Protein AF-A0A6L6EIR7-F1 (afdb_monomer)

Secondary structure (DSSP, 8-state):
-B--EEEEEEEE-SS--SSS-GGGEEEEEEEEETTEEEEEEESS-HHHHHHHHHPPP-BTTB--GGGGTTT-B-SSHHHHHHHHHHHHHHTTTT-TTHHHHHHHHHHHHHHHHHHHHT--HHHHTT-S----------

Nearest PDB structures (foldseek):
  2hzg-assembly1_B  TM=9.966E-01  e=1.724E-15  Cereibacter sphaeroides
  3sjn-assembly1_A  TM=8.884E-01  e=7.540E-08  Shewanella pealeana ATCC 700345
  3mkc-assembly1_A  TM=8.686E-01  e=1.957E-05  Pseudovibrio sp. JE062
  3mqt-assembly3_S  TM=8.538E-01  e=3.391E-05  Shewanella pealeana ATCC 700345
  3mqt-assembly1_E  TM=8.287E-01  e=3.391E-05  Shewanella pealeana ATCC 700345

Solvent-accessible surface area (backbone atoms only — not comparable to full-atom values): 7693 Å² total; per-residue (Å²): 81,46,34,74,47,77,50,78,45,77,46,68,51,99,68,78,74,100,61,101,60,78,80,45,43,41,26,38,31,42,35,33,36,93,96,35,57,12,54,20,59,21,93,49,65,42,68,59,26,51,43,35,36,69,39,78,67,77,48,87,40,22,35,23,44,43,83,42,46,68,66,37,66,52,80,52,69,66,33,55,56,49,34,54,51,42,34,55,67,26,12,42,88,58,32,80,49,34,64,47,39,44,48,6,50,52,45,9,51,43,38,23,51,15,60,71,66,76,41,61,52,59,51,73,74,69,42,94,70,89,76,93,77,88,86,78,90,130

Structure (mmCIF, N/CA/C/O backbone):
data_AF-A0A6L6EIR7-F1
#
_entry.id   AF-A0A6L6EIR7-F1
#
loop_
_atom_site.group_PDB
_atom_site.id
_atom_site.type_symbol
_atom_site.label_atom_id
_atom_site.label_alt_id
_atom_site.label_comp_id
_atom_site.label_asym_id
_atom_site.label_entity_id
_atom_site.label_seq_id
_atom_site.pdbx_PDB_ins_code
_atom_site.Cartn_x
_atom_site.Cartn_y
_atom_site.Cartn_z
_atom_site.occupancy
_atom_site.B_iso_or_equiv
_atom_site.auth_seq_id
_atom_site.auth_comp_id
_atom_site.auth_asym_id
_atom_site.auth_atom_id
_atom_site.pdbx_PDB_model_num
ATOM 1 N N . MET A 1 1 ? -8.054 -5.141 13.297 1.00 96.44 1 MET A N 1
ATOM 2 C CA . MET A 1 1 ? -8.128 -6.344 12.453 1.00 96.44 1 MET A CA 1
ATOM 3 C C . MET A 1 1 ? -6.696 -6.807 12.192 1.00 96.44 1 MET A C 1
ATOM 5 O O . MET A 1 1 ? -5.777 -6.150 12.670 1.00 96.44 1 MET A O 1
ATOM 9 N N . LYS A 1 2 ? -6.462 -7.926 11.497 1.00 97.94 2 LYS A N 1
ATOM 10 C CA . LYS A 1 2 ? -5.102 -8.427 11.212 1.00 97.94 2 LYS A CA 1
ATOM 11 C C . LYS A 1 2 ? -4.885 -8.585 9.713 1.00 97.94 2 LYS A C 1
ATOM 13 O O . LYS A 1 2 ? -5.753 -9.131 9.042 1.00 97.94 2 LYS A O 1
ATOM 18 N N . ILE A 1 3 ? -3.743 -8.143 9.195 1.00 98.62 3 ILE A N 1
ATOM 19 C CA . ILE A 1 3 ? -3.404 -8.301 7.776 1.00 98.62 3 ILE A CA 1
ATOM 20 C C . ILE A 1 3 ? -3.142 -9.784 7.483 1.00 98.62 3 ILE A C 1
ATOM 22 O O . ILE A 1 3 ? -2.170 -10.357 7.979 1.00 98.62 3 ILE A O 1
ATOM 26 N N . GLU A 1 4 ? -4.017 -10.405 6.696 1.00 98.62 4 GLU A N 1
ATOM 27 C CA . GLU A 1 4 ? -4.004 -11.846 6.404 1.00 98.62 4 GLU A CA 1
ATOM 28 C C . GLU A 1 4 ? -3.316 -12.169 5.078 1.00 98.62 4 GLU A C 1
ATOM 30 O O . GLU A 1 4 ? -2.646 -13.195 4.967 1.00 98.62 4 GLU A O 1
ATOM 35 N N . SER A 1 5 ? -3.447 -11.290 4.083 1.00 98.62 5 SER A N 1
ATOM 36 C CA . SER A 1 5 ? -2.762 -11.427 2.800 1.00 98.62 5 SER A CA 1
ATOM 37 C C . SER A 1 5 ? -2.457 -10.070 2.179 1.00 98.62 5 SER A C 1
ATOM 39 O O . SER A 1 5 ? -3.174 -9.093 2.403 1.00 98.62 5 SER A O 1
ATOM 41 N N . VAL A 1 6 ? -1.403 -10.041 1.364 1.00 98.62 6 VAL A N 1
ATOM 42 C CA . VAL A 1 6 ? -1.054 -8.921 0.489 1.00 98.62 6 VAL A CA 1
ATOM 43 C C . VAL A 1 6 ? -0.689 -9.509 -0.871 1.00 98.62 6 VAL A C 1
ATOM 45 O O . VAL A 1 6 ? 0.296 -10.239 -0.988 1.00 98.62 6 VAL A O 1
ATOM 48 N N . ASP A 1 7 ? -1.504 -9.219 -1.878 1.00 98.69 7 ASP A N 1
ATOM 49 C CA . ASP A 1 7 ? -1.320 -9.673 -3.254 1.00 98.69 7 ASP A CA 1
ATOM 50 C C . ASP A 1 7 ? -0.785 -8.517 -4.107 1.00 98.69 7 ASP A C 1
ATOM 52 O O . ASP A 1 7 ? -1.299 -7.400 -4.024 1.00 98.69 7 ASP A O 1
ATOM 56 N N . LEU A 1 8 ? 0.230 -8.785 -4.932 1.00 98.75 8 LEU A N 1
ATOM 57 C CA . LEU A 1 8 ? 0.840 -7.813 -5.843 1.00 98.75 8 LEU A CA 1
ATOM 58 C C . LEU A 1 8 ? 0.519 -8.204 -7.289 1.00 98.75 8 LEU A C 1
ATOM 60 O O . LEU A 1 8 ? 0.853 -9.306 -7.727 1.00 98.75 8 LEU A O 1
ATOM 64 N N . PHE A 1 9 ? -0.093 -7.292 -8.039 1.00 98.75 9 PHE A N 1
ATOM 65 C CA . PHE A 1 9 ? -0.487 -7.486 -9.431 1.00 98.75 9 PHE A CA 1
ATOM 66 C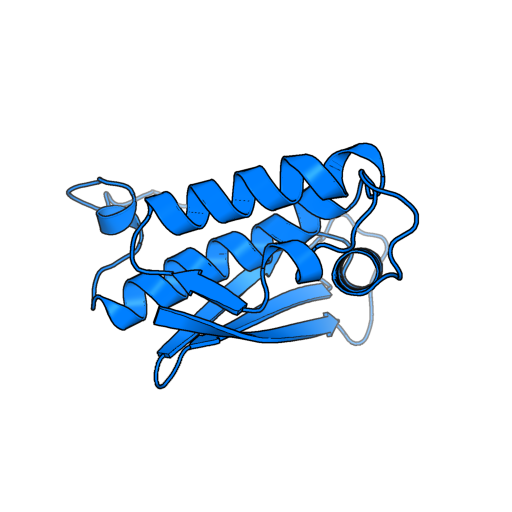 C . PHE A 1 9 ? 0.365 -6.603 -10.333 1.00 98.75 9 PHE A C 1
ATOM 68 O O . PHE A 1 9 ? 0.177 -5.387 -10.379 1.00 98.75 9 PHE A O 1
ATOM 75 N N . TYR A 1 10 ? 1.293 -7.221 -11.064 1.00 98.62 10 TYR A N 1
ATOM 76 C CA . TYR A 1 10 ? 1.995 -6.531 -12.139 1.00 98.62 10 TYR A CA 1
ATOM 77 C C . TYR A 1 10 ? 1.084 -6.471 -13.374 1.00 98.62 10 TYR A C 1
ATOM 79 O O . TYR A 1 10 ? 0.802 -7.493 -14.000 1.00 98.62 10 TYR A O 1
ATOM 87 N N . LEU A 1 11 ? 0.628 -5.265 -13.707 1.00 98.38 11 LEU A N 1
ATOM 88 C CA . LEU A 1 11 ? -0.125 -4.944 -14.913 1.00 98.38 11 LEU A CA 1
ATOM 89 C C . LEU A 1 11 ? 0.796 -4.267 -15.927 1.00 98.38 11 LEU A C 1
AT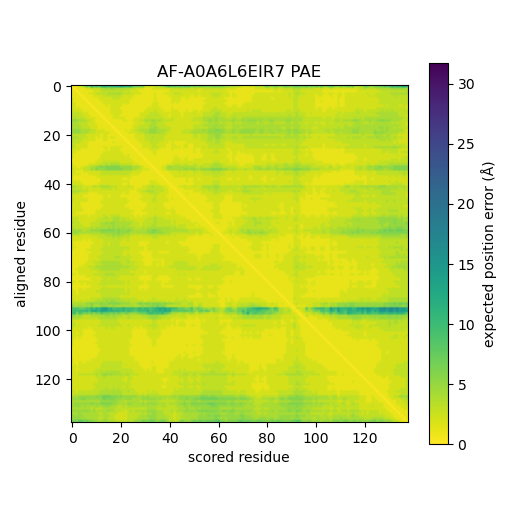OM 91 O O . LEU A 1 11 ? 1.624 -3.441 -15.555 1.00 98.38 11 LEU A O 1
ATOM 95 N N . ARG A 1 12 ? 0.662 -4.611 -17.207 1.00 98.25 12 ARG A N 1
ATOM 96 C CA . ARG A 1 12 ? 1.513 -4.072 -18.273 1.00 98.25 12 ARG A CA 1
ATOM 97 C C . ARG A 1 12 ? 0.761 -4.044 -19.598 1.00 98.25 12 ARG A C 1
ATOM 99 O O . ARG A 1 12 ? 0.077 -5.014 -19.929 1.00 98.25 12 ARG A O 1
ATOM 106 N N . MET A 1 13 ? 0.926 -2.969 -20.365 1.00 98.44 13 MET A N 1
ATOM 107 C CA . MET A 1 13 ? 0.464 -2.912 -21.753 1.00 98.44 13 MET A CA 1
ATOM 108 C C . MET A 1 13 ? 1.190 -3.957 -22.627 1.00 98.44 13 MET A C 1
ATOM 110 O O . MET A 1 13 ? 2.323 -4.339 -22.320 1.00 98.44 13 MET A O 1
ATOM 114 N N . PRO A 1 14 ? 0.584 -4.425 -23.738 1.00 98.25 14 PRO A N 1
ATOM 115 C CA . PRO A 1 14 ? 1.237 -5.376 -24.645 1.00 98.25 14 PRO A CA 1
ATOM 116 C C . PRO A 1 14 ? 2.568 -4.865 -25.217 1.00 98.25 14 PRO A C 1
ATOM 118 O O . PRO A 1 14 ? 3.481 -5.649 -25.467 1.00 98.25 14 PRO A O 1
ATOM 121 N N . GLU A 1 15 ? 2.676 -3.550 -25.391 1.00 98.19 15 GLU A N 1
ATOM 122 C CA . GLU A 1 15 ? 3.867 -2.842 -25.843 1.00 98.19 15 GLU A CA 1
ATOM 123 C C . GLU A 1 15 ? 4.155 -1.693 -24.870 1.00 98.19 15 GLU A C 1
ATOM 125 O O . GLU A 1 15 ? 3.231 -1.023 -24.413 1.00 98.19 15 GLU A O 1
ATOM 130 N N . VAL A 1 16 ? 5.433 -1.491 -24.540 1.00 98.06 16 VAL A N 1
ATOM 131 C CA . VAL A 1 16 ? 5.905 -0.361 -23.727 1.00 98.06 16 VAL A CA 1
ATOM 132 C C . VAL A 1 16 ? 6.942 0.388 -24.546 1.00 98.06 16 VAL A C 1
ATOM 134 O O . VAL A 1 16 ? 7.937 -0.199 -24.974 1.00 98.06 16 VAL A O 1
ATOM 137 N N . LEU A 1 17 ? 6.678 1.667 -24.769 1.00 98.38 17 LEU A N 1
ATOM 138 C CA . LEU A 1 17 ? 7.440 2.567 -25.619 1.00 98.38 17 LEU A CA 1
ATOM 139 C C . LEU A 1 17 ? 8.411 3.412 -24.785 1.00 98.38 17 LEU A C 1
ATOM 141 O O . LEU A 1 17 ? 8.156 3.711 -23.616 1.00 98.38 17 LEU A O 1
ATOM 145 N N . ASP A 1 18 ? 9.505 3.841 -25.414 1.00 98.06 18 ASP A N 1
ATOM 146 C CA . ASP A 1 18 ? 10.470 4.784 -24.835 1.00 98.06 18 ASP A CA 1
ATOM 147 C C . ASP A 1 18 ? 9.946 6.226 -24.943 1.00 98.06 18 ASP A C 1
ATOM 149 O O . ASP A 1 18 ? 10.343 7.012 -25.805 1.00 98.06 18 ASP A O 1
ATOM 153 N N . ILE A 1 19 ? 8.955 6.532 -24.107 1.00 97.94 19 ILE A N 1
ATOM 154 C CA . ILE A 1 19 ? 8.301 7.836 -23.981 1.00 97.94 19 ILE A CA 1
ATOM 155 C C . ILE A 1 19 ? 8.100 8.163 -22.499 1.00 97.94 19 ILE A C 1
ATOM 157 O O . ILE A 1 19 ? 8.074 7.274 -21.649 1.00 97.94 19 ILE A O 1
ATOM 161 N N . GLY A 1 20 ? 7.918 9.444 -22.180 1.00 96.56 20 GLY A N 1
ATOM 162 C CA . GLY A 1 20 ? 7.644 9.918 -20.818 1.00 96.56 20 GLY A CA 1
ATOM 163 C C . GLY A 1 20 ? 6.222 9.619 -20.329 1.00 96.56 20 GLY A C 1
ATOM 164 O O . GLY A 1 20 ? 5.558 10.528 -19.845 1.00 96.56 20 GLY A O 1
ATOM 165 N N . ASP A 1 21 ? 5.750 8.381 -20.484 1.00 97.62 21 ASP A N 1
ATOM 166 C CA . ASP A 1 21 ? 4.422 7.923 -20.069 1.00 97.62 21 ASP A CA 1
ATOM 167 C C . ASP A 1 21 ? 4.545 6.813 -19.017 1.00 97.62 21 ASP A C 1
ATOM 169 O O . ASP A 1 21 ? 4.941 5.683 -19.319 1.00 97.62 21 ASP A O 1
ATOM 173 N N . GLY A 1 22 ? 4.207 7.154 -17.771 1.00 96.44 22 GLY A N 1
ATOM 174 C CA . GLY A 1 22 ? 4.209 6.228 -16.639 1.00 96.44 22 GLY A CA 1
ATOM 175 C C . GLY A 1 22 ? 2.961 5.348 -16.535 1.00 96.44 22 GLY A C 1
ATOM 176 O O . GLY A 1 22 ? 2.925 4.492 -15.666 1.00 96.44 22 GLY A O 1
ATOM 177 N N . SER A 1 23 ? 1.948 5.540 -17.389 1.00 97.44 23 SER A N 1
ATOM 178 C CA . SER A 1 23 ? 0.705 4.751 -17.372 1.00 97.44 23 SER A CA 1
ATOM 179 C C . SER A 1 23 ? 0.791 3.441 -18.168 1.00 97.44 23 SER A C 1
ATOM 181 O O . SER A 1 23 ? -0.155 2.654 -18.193 1.00 97.44 23 SER A O 1
ATOM 183 N N . GLN A 1 24 ? 1.929 3.191 -18.824 1.00 98.50 24 GLN A N 1
ATOM 184 C CA . GLN A 1 24 ? 2.146 2.018 -19.678 1.00 98.50 24 GLN A CA 1
ATOM 185 C C . GLN A 1 24 ? 2.229 0.700 -18.890 1.00 98.50 24 GLN A C 1
ATOM 187 O O . GLN A 1 24 ? 2.068 -0.387 -19.460 1.00 98.50 24 GLN A O 1
ATOM 192 N N . ASP A 1 25 ? 2.494 0.771 -17.587 1.00 98.38 25 ASP A N 1
ATOM 193 C CA . ASP A 1 25 ? 2.446 -0.356 -16.670 1.00 98.38 25 ASP A CA 1
ATOM 194 C C . ASP A 1 25 ? 2.065 0.101 -15.253 1.00 98.38 25 ASP A C 1
ATOM 196 O O . ASP A 1 25 ? 1.857 1.286 -15.006 1.00 98.38 25 ASP A O 1
ATOM 200 N N . GLY A 1 26 ? 1.868 -0.846 -14.337 1.00 98.19 26 GLY A N 1
ATOM 201 C CA . GLY A 1 26 ? 1.466 -0.523 -12.973 1.00 98.19 26 GLY A CA 1
ATOM 202 C C . GLY A 1 26 ? 1.631 -1.690 -12.012 1.00 98.19 26 GLY A C 1
ATOM 203 O O . GLY A 1 26 ? 1.613 -2.863 -12.402 1.00 98.19 26 GLY A O 1
ATOM 204 N N . LEU A 1 27 ? 1.786 -1.359 -10.730 1.00 98.75 27 LEU A N 1
ATOM 205 C CA . LEU A 1 27 ? 1.799 -2.329 -9.643 1.00 98.75 27 LEU A CA 1
ATOM 206 C C . LEU A 1 27 ? 0.658 -2.036 -8.675 1.00 98.75 27 LEU A C 1
ATOM 208 O O . LEU A 1 27 ? 0.711 -1.077 -7.903 1.00 98.75 27 LEU A O 1
ATOM 212 N N . VAL A 1 28 ? -0.346 -2.907 -8.706 1.00 98.75 28 VAL A N 1
ATOM 213 C CA . VAL A 1 28 ? -1.526 -2.815 -7.847 1.00 98.75 28 VAL A CA 1
ATOM 214 C C . VAL A 1 28 ? -1.385 -3.778 -6.672 1.00 98.75 28 VAL A C 1
ATOM 216 O O . VAL A 1 28 ? -0.945 -4.916 -6.831 1.00 98.75 28 VAL A O 1
ATOM 219 N N . PHE A 1 29 ? -1.785 -3.327 -5.491 1.00 98.81 29 PHE A N 1
ATOM 220 C CA . PHE A 1 29 ? -1.747 -4.069 -4.241 1.00 98.81 29 PHE A CA 1
ATOM 221 C C . PHE A 1 29 ? -3.171 -4.332 -3.771 1.00 98.81 29 PHE A C 1
ATOM 223 O O . PHE A 1 29 ? -3.998 -3.420 -3.767 1.00 98.81 29 PHE A O 1
ATOM 230 N N . ARG A 1 30 ? -3.438 -5.557 -3.318 1.00 98.81 30 ARG A N 1
ATOM 231 C CA . ARG A 1 30 ? -4.658 -5.902 -2.583 1.00 98.81 30 ARG A CA 1
ATOM 232 C C . ARG A 1 30 ? -4.295 -6.434 -1.212 1.00 98.81 30 ARG A C 1
ATOM 234 O O . ARG A 1 30 ? -3.549 -7.405 -1.115 1.00 98.81 30 ARG A O 1
ATOM 241 N N . ILE A 1 31 ? -4.873 -5.856 -0.169 1.00 98.81 31 ILE A N 1
ATOM 242 C CA . ILE A 1 31 ? -4.689 -6.301 1.215 1.00 98.81 31 ILE A CA 1
ATOM 243 C C . ILE A 1 31 ? -6.008 -6.844 1.740 1.00 98.81 31 ILE A C 1
ATOM 245 O O . ILE A 1 31 ? -7.042 -6.213 1.539 1.00 98.81 31 ILE A O 1
ATOM 249 N N . ARG A 1 32 ? -5.982 -7.993 2.424 1.00 98.75 32 ARG A N 1
ATOM 250 C CA . ARG A 1 32 ? -7.176 -8.585 3.044 1.00 98.75 32 ARG A CA 1
ATOM 251 C C . ARG A 1 32 ? -7.067 -8.714 4.550 1.00 98.75 32 ARG A C 1
ATOM 253 O O . ARG A 1 32 ? -5.999 -9.011 5.091 1.00 98.75 32 ARG A O 1
ATOM 260 N N . SER A 1 33 ? -8.207 -8.518 5.203 1.00 98.12 33 SER A N 1
ATOM 261 C CA . SER A 1 33 ? -8.393 -8.748 6.629 1.00 98.12 33 SER A CA 1
ATOM 262 C C . SER A 1 33 ? -9.840 -9.152 6.919 1.00 98.12 33 SER A C 1
ATOM 264 O O . SER A 1 33 ? -10.752 -8.319 6.875 1.00 98.12 33 SER A O 1
ATOM 266 N N . GLY A 1 34 ? -10.070 -10.435 7.203 1.00 96.12 34 GLY A N 1
ATOM 267 C CA . GLY A 1 34 ? -11.412 -10.982 7.366 1.00 96.12 34 GLY A CA 1
ATOM 268 C C . GLY A 1 34 ? -12.250 -10.785 6.099 1.00 96.12 34 GLY A C 1
ATOM 269 O O . GLY A 1 34 ? -11.869 -11.221 5.017 1.00 96.12 34 GLY A O 1
ATOM 270 N N . ASN A 1 35 ? -13.389 -10.101 6.230 1.00 96.19 35 ASN A N 1
ATOM 271 C CA . ASN A 1 35 ? -14.302 -9.828 5.112 1.00 96.19 35 ASN A CA 1
ATOM 272 C C . ASN A 1 35 ? -14.008 -8.512 4.375 1.00 96.19 35 ASN A C 1
ATOM 274 O O . ASN A 1 35 ? -14.765 -8.143 3.480 1.00 96.19 35 ASN A O 1
ATOM 278 N N . HIS A 1 36 ? -12.953 -7.791 4.758 1.00 98.31 36 HIS A N 1
ATOM 279 C CA . HIS A 1 36 ? -12.599 -6.514 4.150 1.00 98.31 36 HIS A CA 1
ATOM 280 C C . HIS A 1 36 ? -11.365 -6.665 3.263 1.00 98.31 36 HIS A C 1
ATOM 282 O O . HIS A 1 36 ? -10.436 -7.420 3.571 1.00 98.31 36 HIS A O 1
ATOM 288 N N . GLU A 1 37 ? -11.347 -5.901 2.178 1.00 98.50 37 GLU A N 1
ATOM 289 C CA . GLU A 1 37 ? -10.176 -5.723 1.334 1.00 98.50 37 GLU A CA 1
ATOM 290 C C . GLU A 1 37 ? -9.942 -4.240 1.051 1.00 98.50 37 GLU A C 1
ATOM 292 O O . GLU A 1 37 ? -10.878 -3.445 1.091 1.00 98.50 37 GLU A O 1
ATOM 297 N N . GLY A 1 38 ? -8.686 -3.879 0.808 1.00 98.75 38 GLY A N 1
ATOM 298 C CA . GLY A 1 38 ? -8.296 -2.543 0.379 1.00 98.75 38 GLY A CA 1
ATOM 299 C C . GLY A 1 38 ? -7.296 -2.604 -0.760 1.00 98.75 38 GLY A C 1
ATOM 300 O O . GLY A 1 38 ? -6.531 -3.570 -0.880 1.00 98.75 38 GLY A O 1
ATOM 301 N N . TRP A 1 39 ? -7.318 -1.567 -1.586 1.00 98.88 39 TRP A N 1
ATOM 302 C CA . TRP A 1 39 ? -6.553 -1.469 -2.817 1.00 98.88 39 TRP A CA 1
ATOM 303 C C . TRP A 1 39 ? -5.656 -0.236 -2.833 1.00 98.88 39 TRP A C 1
ATOM 305 O O . TRP A 1 39 ? -6.004 0.829 -2.328 1.00 98.88 39 TRP A O 1
ATOM 315 N N . GLY A 1 40 ? -4.488 -0.383 -3.446 1.00 98.75 40 GLY A N 1
ATOM 316 C CA . GLY A 1 40 ? -3.535 0.704 -3.619 1.00 98.75 40 GLY A CA 1
ATOM 317 C C . GLY A 1 40 ? -2.634 0.465 -4.818 1.00 98.75 40 GLY A C 1
ATOM 318 O O . GLY A 1 40 ? -2.536 -0.650 -5.327 1.00 98.75 40 GLY A O 1
ATOM 319 N N . GLU A 1 41 ? -1.979 1.520 -5.278 1.00 98.75 41 GLU A N 1
ATOM 320 C CA . GLU A 1 41 ? -1.093 1.489 -6.438 1.00 98.75 41 GLU A CA 1
ATOM 321 C C . GLU A 1 41 ? 0.207 2.213 -6.095 1.00 98.75 41 GLU A C 1
ATOM 323 O O . GLU A 1 41 ? 0.182 3.278 -5.475 1.00 98.75 41 GLU A O 1
ATOM 328 N N . ALA A 1 42 ? 1.343 1.630 -6.478 1.00 95.69 42 ALA A N 1
ATOM 329 C CA . ALA A 1 42 ? 2.635 2.297 -6.375 1.00 95.69 42 ALA A CA 1
ATOM 330 C C . ALA A 1 42 ? 3.065 2.820 -7.746 1.00 95.69 42 ALA A C 1
ATOM 332 O O . ALA A 1 42 ? 3.157 2.053 -8.704 1.00 95.69 42 ALA A O 1
ATOM 333 N N . VAL A 1 43 ? 3.440 4.099 -7.809 1.00 96.38 43 VAL A N 1
ATOM 334 C CA . VAL A 1 43 ? 4.117 4.672 -8.980 1.00 96.38 43 VAL A CA 1
ATOM 335 C C . VAL A 1 43 ? 5.597 4.297 -8.905 1.00 96.38 43 VAL A C 1
ATOM 337 O O . VAL A 1 43 ? 6.420 5.018 -8.337 1.00 96.38 43 VAL A O 1
ATOM 340 N N . ALA A 1 44 ? 5.925 3.103 -9.396 1.00 97.06 44 ALA A N 1
ATOM 341 C CA . ALA A 1 44 ? 7.245 2.498 -9.267 1.00 97.06 44 ALA A CA 1
ATOM 342 C C . ALA A 1 44 ? 7.457 1.381 -10.296 1.00 97.06 44 ALA A C 1
ATOM 344 O O . ALA A 1 44 ? 6.495 0.800 -10.782 1.00 97.06 44 ALA A O 1
ATOM 345 N N . SER A 1 45 ? 8.717 1.005 -10.550 1.00 97.88 45 SER A N 1
ATOM 346 C CA . SER A 1 45 ? 9.026 -0.191 -11.350 1.00 97.88 45 SER A CA 1
ATOM 347 C C . SER A 1 45 ? 8.425 -1.449 -10.693 1.00 97.88 45 SER A C 1
ATOM 349 O O . SER A 1 45 ? 8.799 -1.778 -9.559 1.00 97.88 45 SER A O 1
ATOM 351 N N . PRO A 1 46 ? 7.504 -2.176 -11.359 1.00 98.56 46 PRO A N 1
ATOM 352 C CA . PRO A 1 46 ? 6.762 -3.249 -10.698 1.00 98.56 46 PRO A CA 1
ATOM 353 C C . PRO A 1 46 ? 7.635 -4.422 -10.242 1.00 98.56 46 PRO A C 1
ATOM 355 O O . PRO A 1 46 ? 7.493 -4.899 -9.117 1.00 98.56 46 PRO A O 1
ATOM 358 N N . LEU A 1 47 ? 8.586 -4.868 -11.070 1.00 98.44 47 LEU A N 1
ATOM 359 C CA . LEU A 1 47 ? 9.443 -6.011 -10.727 1.00 98.44 47 LEU A CA 1
ATOM 360 C C . LEU A 1 47 ? 10.435 -5.700 -9.608 1.00 98.44 47 LEU A C 1
ATOM 362 O O . LEU A 1 47 ? 10.668 -6.562 -8.761 1.00 98.44 47 LEU A O 1
ATOM 366 N N . THR A 1 48 ? 11.010 -4.494 -9.572 1.00 98.25 48 THR A N 1
ATOM 367 C CA . THR A 1 48 ? 11.902 -4.127 -8.464 1.00 98.25 48 THR A CA 1
ATOM 368 C C . THR A 1 48 ? 11.111 -4.016 -7.169 1.00 98.25 48 THR A C 1
ATOM 370 O O . THR A 1 48 ? 11.587 -4.482 -6.138 1.00 98.25 48 THR A O 1
ATOM 373 N N . SER A 1 49 ? 9.887 -3.484 -7.228 1.00 98.50 49 SER A N 1
ATOM 374 C CA . SER A 1 49 ? 8.997 -3.397 -6.073 1.00 98.50 49 SER A CA 1
ATOM 375 C C . SER A 1 49 ? 8.566 -4.773 -5.552 1.00 98.50 49 SER A C 1
ATOM 377 O O . SER A 1 49 ? 8.619 -5.022 -4.347 1.00 98.50 49 SER A O 1
ATOM 379 N N . ILE A 1 50 ? 8.230 -5.713 -6.447 1.00 98.69 50 ILE A N 1
ATOM 380 C CA . ILE A 1 50 ? 7.978 -7.117 -6.082 1.00 98.69 50 ILE A CA 1
ATOM 381 C C . ILE A 1 50 ? 9.229 -7.727 -5.444 1.00 98.69 50 ILE A C 1
ATOM 383 O O . ILE A 1 50 ? 9.132 -8.356 -4.394 1.00 98.69 50 ILE A O 1
ATOM 387 N N . ALA A 1 51 ? 10.415 -7.509 -6.016 1.00 98.50 51 ALA A N 1
ATOM 388 C CA . ALA A 1 51 ? 11.652 -8.008 -5.425 1.00 98.50 51 ALA A CA 1
ATOM 389 C C . ALA A 1 51 ? 11.864 -7.452 -4.007 1.00 98.50 51 ALA A C 1
ATOM 391 O O . ALA A 1 51 ? 12.105 -8.229 -3.092 1.00 98.50 51 ALA A O 1
ATOM 392 N N . SER A 1 52 ? 11.693 -6.149 -3.770 1.00 97.94 52 SER A N 1
ATOM 393 C CA . SER A 1 52 ? 11.779 -5.584 -2.413 1.00 97.94 52 SER A CA 1
ATOM 394 C C . SER A 1 52 ? 10.680 -6.051 -1.463 1.00 97.94 52 SER A C 1
ATOM 396 O O . SER A 1 52 ? 10.871 -6.020 -0.247 1.00 97.94 52 SER A O 1
ATOM 398 N N . TRP A 1 53 ? 9.535 -6.483 -1.991 1.00 98.38 53 TRP A N 1
ATOM 399 C CA . TRP A 1 53 ? 8.451 -7.041 -1.196 1.00 98.38 53 TRP A CA 1
ATOM 400 C C . TRP A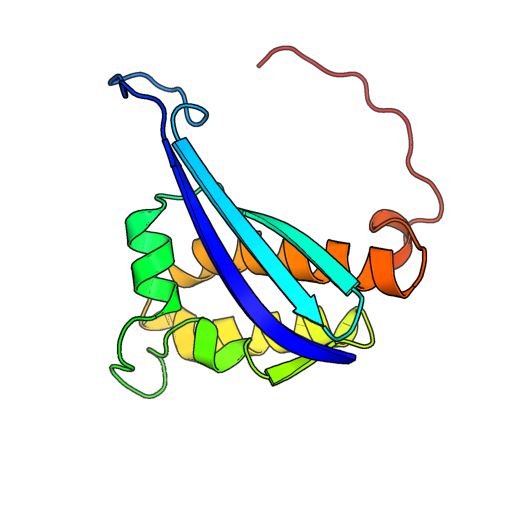 1 53 ? 8.794 -8.425 -0.628 1.00 98.38 53 TRP A C 1
ATOM 402 O O . TRP A 1 53 ? 8.470 -8.663 0.529 1.00 98.38 53 TRP A O 1
ATOM 412 N N . ILE A 1 54 ? 9.461 -9.306 -1.390 1.00 98.31 54 ILE A N 1
ATOM 413 C CA . ILE A 1 54 ? 9.688 -10.725 -1.018 1.00 98.31 54 ILE A CA 1
ATOM 414 C C . ILE A 1 54 ? 11.156 -11.182 -0.979 1.00 98.31 54 ILE A C 1
ATOM 416 O O . ILE A 1 54 ? 11.415 -12.369 -0.773 1.00 98.31 54 ILE A O 1
ATOM 420 N N . ALA A 1 55 ? 12.127 -10.298 -1.212 1.00 97.25 55 ALA A N 1
ATOM 421 C CA . ALA A 1 55 ? 13.541 -10.672 -1.198 1.00 97.25 55 ALA A CA 1
ATOM 422 C C . ALA A 1 55 ? 13.941 -11.344 0.130 1.00 97.25 55 ALA A C 1
ATOM 424 O O . ALA A 1 55 ? 13.476 -10.937 1.192 1.00 97.25 55 ALA A O 1
ATOM 425 N N . PRO A 1 56 ? 14.850 -12.333 0.119 1.00 97.31 56 PRO A N 1
ATOM 426 C CA . PRO A 1 56 ? 15.421 -12.844 1.357 1.00 97.31 56 PRO A CA 1
ATOM 427 C C . PRO A 1 56 ? 16.069 -11.720 2.174 1.00 97.31 56 PRO A C 1
ATOM 429 O O . PRO A 1 56 ? 16.783 -10.874 1.628 1.00 97.31 56 PRO A O 1
ATOM 432 N N . MET A 1 57 ? 15.859 -11.740 3.491 1.00 97.12 57 MET A N 1
ATOM 433 C CA . MET A 1 57 ? 16.547 -10.835 4.411 1.00 97.12 57 MET A CA 1
ATOM 434 C C . MET A 1 57 ? 18.065 -10.950 4.224 1.00 97.12 57 MET A C 1
ATOM 436 O O . MET A 1 57 ? 18.624 -12.044 4.303 1.00 97.12 57 MET A O 1
ATOM 440 N N . SER A 1 58 ? 18.739 -9.813 4.034 1.00 96.62 58 SER A N 1
ATOM 441 C CA . SER A 1 58 ? 20.207 -9.780 3.945 1.00 96.62 58 SER A CA 1
ATOM 442 C C . SER A 1 58 ? 20.875 -9.535 5.303 1.00 96.62 58 SER A C 1
ATOM 444 O O . SER A 1 58 ? 21.887 -10.157 5.612 1.00 96.62 58 SER A O 1
ATOM 446 N N . HIS A 1 59 ? 20.335 -8.618 6.114 1.00 94.62 59 HIS A N 1
ATOM 447 C CA . HIS A 1 59 ? 20.770 -8.312 7.487 1.00 94.62 59 HIS A CA 1
ATOM 448 C C . HIS A 1 59 ? 19.694 -7.475 8.207 1.00 94.62 59 HIS A C 1
ATOM 450 O O . HIS A 1 59 ? 18.678 -7.133 7.608 1.00 94.62 59 HIS A O 1
ATOM 456 N N . SER A 1 60 ? 19.927 -7.097 9.469 1.00 91.94 60 SER A N 1
ATOM 457 C CA . SER A 1 60 ? 18.941 -6.451 10.360 1.00 91.94 60 SER A CA 1
ATOM 458 C C . SER A 1 60 ? 18.329 -5.128 9.869 1.00 91.94 60 SER A C 1
ATOM 460 O O . SER A 1 60 ? 17.271 -4.736 10.350 1.00 91.94 60 SER A O 1
ATOM 462 N N . GLY A 1 61 ? 18.981 -4.429 8.937 1.00 92.62 61 GLY A N 1
ATOM 463 C CA . GLY A 1 61 ? 18.477 -3.207 8.291 1.00 92.62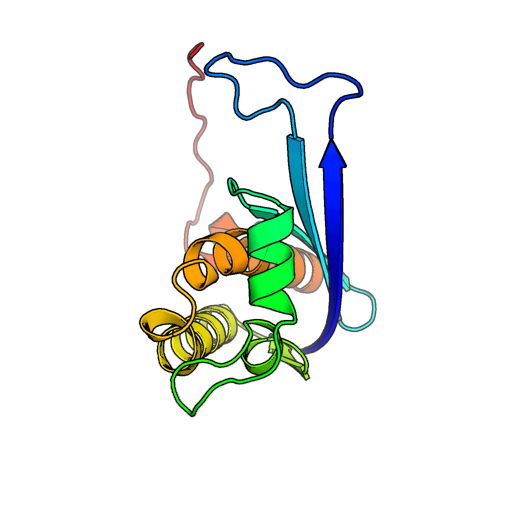 61 GLY A CA 1
ATOM 46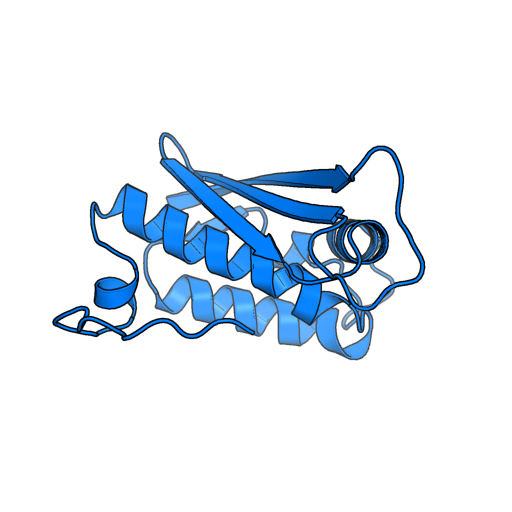4 C C . GLY A 1 61 ? 18.079 -3.401 6.823 1.00 92.62 61 GLY A C 1
ATOM 465 O O . GLY A 1 61 ? 17.907 -2.420 6.101 1.00 92.62 61 GLY A O 1
ATOM 466 N N . CYS A 1 62 ? 17.996 -4.655 6.370 1.00 96.75 62 CYS A N 1
ATOM 467 C CA . CYS A 1 62 ? 17.733 -5.057 4.991 1.00 96.75 62 CYS A CA 1
ATOM 468 C C . CYS A 1 62 ? 16.759 -6.243 4.953 1.00 96.75 62 CYS A C 1
ATOM 470 O O . CYS A 1 62 ? 17.066 -7.326 4.444 1.00 96.75 62 CYS A O 1
ATOM 472 N N . HIS A 1 63 ? 15.600 -6.043 5.571 1.00 97.94 63 HIS A N 1
ATOM 473 C CA . HIS A 1 63 ? 14.469 -6.957 5.499 1.00 97.94 63 HIS A CA 1
ATOM 474 C C . HIS A 1 63 ? 13.572 -6.615 4.309 1.00 97.94 63 HIS A C 1
ATOM 476 O O . HIS A 1 63 ? 13.395 -5.424 4.018 1.00 97.94 63 HIS A O 1
ATOM 482 N N . PRO A 1 64 ? 12.946 -7.612 3.664 1.00 98.19 64 PRO A N 1
ATOM 483 C CA . PRO A 1 64 ? 11.880 -7.346 2.709 1.00 98.19 64 PRO A CA 1
ATOM 484 C C . PRO A 1 64 ? 10.707 -6.622 3.375 1.00 98.19 64 PRO A C 1
ATOM 486 O O . PRO A 1 64 ? 10.467 -6.751 4.577 1.00 98.19 64 PRO A O 1
ATOM 489 N N . VAL A 1 65 ? 9.939 -5.874 2.583 1.00 98.25 65 VAL A N 1
ATOM 490 C CA . VAL A 1 65 ? 8.815 -5.076 3.103 1.00 98.25 65 VAL A CA 1
ATOM 491 C C . VAL A 1 65 ? 7.749 -5.967 3.760 1.00 98.25 65 VAL A C 1
ATOM 493 O O . VAL A 1 65 ? 7.151 -5.556 4.757 1.00 98.25 65 VAL A O 1
ATOM 496 N N . ILE A 1 66 ? 7.558 -7.204 3.279 1.00 98.50 66 ILE A N 1
ATOM 497 C CA . ILE A 1 66 ? 6.577 -8.152 3.831 1.00 98.50 66 ILE A CA 1
ATOM 498 C C . ILE A 1 66 ? 6.763 -8.429 5.329 1.00 98.50 66 ILE A C 1
ATOM 500 O O . ILE A 1 66 ? 5.764 -8.496 6.047 1.00 98.50 66 ILE A O 1
ATOM 504 N N . ASP A 1 67 ? 8.005 -8.486 5.826 1.00 98.06 67 ASP A N 1
ATOM 505 C CA . ASP A 1 67 ? 8.328 -8.734 7.245 1.00 98.06 67 ASP A CA 1
ATOM 506 C C . ASP A 1 67 ? 7.758 -7.646 8.174 1.00 98.06 67 ASP A C 1
ATOM 508 O O . ASP A 1 67 ? 7.531 -7.848 9.375 1.00 98.06 67 ASP A O 1
ATOM 512 N N . SER A 1 68 ? 7.533 -6.455 7.623 1.00 97.94 68 SER A N 1
ATOM 513 C CA . SER A 1 68 ? 6.993 -5.312 8.350 1.00 97.94 68 SER A CA 1
ATOM 514 C C . SER A 1 68 ? 5.477 -5.173 8.245 1.00 97.94 68 SER A C 1
ATOM 516 O O . SER A 1 68 ? 4.931 -4.323 8.940 1.00 97.94 68 SER A O 1
ATOM 518 N N . VAL A 1 69 ? 4.808 -5.963 7.399 1.00 98.44 69 VAL A N 1
ATOM 519 C CA . VAL A 1 69 ? 3.404 -5.741 7.015 1.00 98.44 69 VAL A CA 1
ATOM 520 C C . VAL A 1 69 ? 2.530 -6.961 7.291 1.00 98.44 69 VAL A C 1
ATOM 522 O O . VAL A 1 69 ? 1.486 -6.836 7.928 1.00 98.44 69 VAL A O 1
ATOM 525 N N . LEU A 1 70 ? 2.914 -8.147 6.812 1.00 98.56 70 LEU A N 1
ATOM 526 C CA . LEU A 1 70 ? 2.054 -9.324 6.921 1.00 98.56 70 LEU A CA 1
ATOM 527 C C . LEU A 1 70 ? 1.866 -9.718 8.392 1.00 98.56 70 LEU A C 1
ATOM 529 O O . LEU A 1 70 ? 2.825 -9.842 9.151 1.00 98.56 70 LEU A O 1
ATOM 533 N N . GLY A 1 71 ? 0.617 -9.939 8.799 1.00 98.50 71 GLY A N 1
ATOM 534 C CA . GLY A 1 71 ? 0.272 -10.297 10.170 1.00 98.50 71 GLY A CA 1
ATOM 535 C C . GLY A 1 71 ? 0.227 -9.130 11.160 1.00 98.50 71 GLY A C 1
ATOM 536 O O . GLY A 1 71 ? -0.057 -9.367 12.335 1.00 98.50 71 GLY A O 1
ATOM 537 N N . GLU A 1 72 ? 0.463 -7.896 10.722 1.00 98.69 72 GLU A N 1
ATOM 538 C CA . GLU A 1 72 ? 0.320 -6.715 11.573 1.00 98.69 72 GLU A CA 1
ATOM 539 C C . GLU A 1 72 ? -1.148 -6.411 11.905 1.00 98.69 72 GLU A C 1
ATOM 541 O O . GLU A 1 72 ? -2.071 -6.763 11.162 1.00 98.69 72 GLU A O 1
ATOM 546 N N . THR A 1 73 ? -1.363 -5.748 13.044 1.00 98.44 73 THR A N 1
ATOM 547 C CA . THR A 1 73 ? -2.673 -5.206 13.421 1.00 98.44 73 THR A CA 1
ATOM 548 C C . THR A 1 73 ? -2.985 -3.941 12.630 1.00 98.44 73 THR A C 1
ATOM 550 O O . THR A 1 73 ? -2.097 -3.126 12.383 1.00 98.44 73 THR A O 1
ATOM 553 N N . LEU A 1 74 ? -4.257 -3.781 12.270 1.00 98.50 74 LEU A N 1
ATOM 554 C CA . LEU A 1 74 ? -4.809 -2.611 11.594 1.00 98.50 74 LEU A CA 1
ATOM 555 C C . LEU A 1 74 ? -6.202 -2.314 12.164 1.00 98.50 74 LEU A C 1
ATOM 557 O O . LEU A 1 74 ? -7.202 -2.891 11.729 1.00 98.50 74 LEU A O 1
ATOM 561 N N . ASP A 1 75 ? -6.261 -1.462 13.181 1.00 97.88 75 ASP A N 1
ATOM 562 C CA . ASP A 1 75 ? -7.496 -1.024 13.842 1.00 97.88 75 ASP A CA 1
ATOM 563 C C . ASP A 1 75 ? -7.676 0.498 13.802 1.00 97.88 75 ASP A C 1
ATOM 565 O O . ASP A 1 75 ? -8.808 0.992 13.916 1.00 97.88 75 ASP A O 1
ATOM 569 N N . SER A 1 76 ? -6.588 1.247 13.606 1.00 98.31 76 SER A N 1
ATOM 570 C CA . SER A 1 76 ? -6.605 2.708 13.584 1.00 98.31 76 SER A CA 1
ATOM 571 C C . SER A 1 76 ? -5.539 3.320 12.654 1.00 98.31 76 SER A C 1
ATOM 573 O O . SER A 1 76 ? -4.608 2.631 12.231 1.00 98.31 76 SER A O 1
ATOM 575 N N . PRO A 1 77 ? -5.641 4.626 12.337 1.00 98.62 77 PRO A N 1
ATOM 576 C CA . PRO A 1 77 ? -4.593 5.377 11.634 1.00 98.62 77 PRO A CA 1
ATOM 577 C C . PRO A 1 77 ? -3.186 5.225 12.239 1.00 98.62 77 PRO A C 1
ATOM 579 O O . PRO A 1 77 ? -2.180 5.195 11.529 1.00 98.62 77 PRO A O 1
ATOM 582 N N . GLU A 1 78 ? -3.097 5.102 13.563 1.00 98.62 78 GLU A N 1
ATOM 583 C CA . GLU A 1 78 ? -1.834 4.950 14.284 1.00 98.62 78 GLU A CA 1
ATOM 584 C C . GLU A 1 78 ? -1.124 3.632 13.951 1.00 98.62 78 GLU A C 1
ATOM 586 O O . GLU A 1 78 ? 0.112 3.599 13.959 1.00 98.62 78 GLU A O 1
ATOM 591 N N . ASP A 1 79 ? -1.870 2.572 13.617 1.00 98.69 79 ASP A N 1
ATOM 592 C CA . ASP A 1 79 ? -1.301 1.307 13.148 1.00 98.69 79 ASP A CA 1
ATOM 593 C C . ASP A 1 79 ? -0.626 1.462 11.787 1.00 98.69 79 ASP A C 1
ATOM 595 O O . ASP A 1 79 ? 0.486 0.969 11.603 1.00 98.69 79 ASP A O 1
ATOM 599 N N . ILE A 1 80 ? -1.230 2.212 10.860 1.00 98.69 80 ILE A N 1
ATOM 600 C CA . ILE A 1 80 ? -0.625 2.504 9.551 1.00 98.69 80 ILE A CA 1
ATOM 601 C C . ILE A 1 80 ? 0.703 3.238 9.756 1.00 98.69 80 ILE A C 1
AT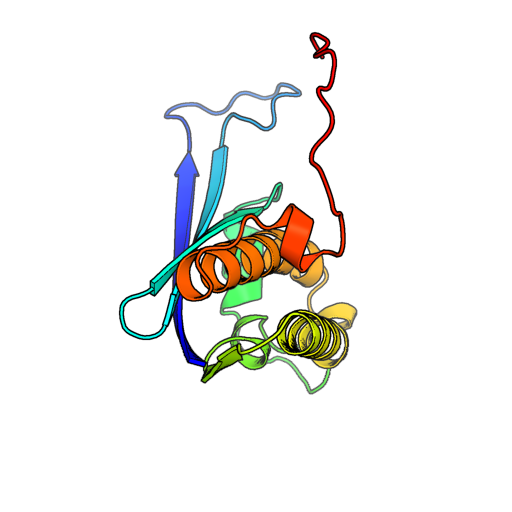OM 603 O O . ILE A 1 80 ? 1.745 2.830 9.237 1.00 98.69 80 ILE A O 1
ATOM 607 N N . ALA A 1 81 ? 0.709 4.261 10.616 1.00 98.50 81 ALA A N 1
ATOM 608 C CA . ALA A 1 81 ? 1.924 4.997 10.953 1.00 98.50 81 ALA A CA 1
ATOM 609 C C . ALA A 1 81 ? 2.982 4.114 11.645 1.00 98.50 81 ALA A C 1
ATOM 611 O O . ALA A 1 81 ? 4.186 4.306 11.460 1.00 98.50 81 ALA A O 1
ATOM 612 N N . ARG A 1 82 ? 2.557 3.147 12.465 1.00 98.69 82 ARG A N 1
ATOM 613 C CA . ARG A 1 82 ? 3.437 2.177 13.132 1.00 98.69 82 ARG A CA 1
ATOM 614 C C . ARG A 1 82 ? 4.073 1.214 12.128 1.00 98.69 82 ARG A C 1
ATOM 616 O O . ARG A 1 82 ? 5.286 1.021 12.198 1.00 98.69 82 ARG A O 1
ATOM 623 N N . ILE A 1 83 ? 3.296 0.680 11.188 1.00 98.62 83 ILE A N 1
ATOM 624 C CA . ILE A 1 83 ? 3.776 -0.174 10.092 1.00 98.62 83 ILE A CA 1
ATOM 625 C C . ILE A 1 83 ? 4.776 0.601 9.224 1.00 98.62 83 ILE A C 1
ATOM 627 O O . ILE A 1 83 ? 5.878 0.115 8.982 1.00 98.62 83 ILE A O 1
ATOM 631 N N . ALA A 1 84 ? 4.462 1.847 8.856 1.00 98.19 84 ALA A N 1
ATOM 632 C CA . ALA A 1 84 ? 5.362 2.710 8.089 1.00 98.19 84 ALA A CA 1
ATOM 633 C C . ALA A 1 84 ? 6.711 2.926 8.794 1.00 98.19 84 ALA A C 1
ATOM 635 O O . ALA A 1 84 ? 7.779 2.800 8.190 1.00 98.19 84 ALA A O 1
ATOM 636 N N . ARG A 1 85 ? 6.685 3.198 10.108 1.00 98.12 85 ARG A N 1
ATOM 637 C CA . ARG A 1 85 ? 7.910 3.301 10.917 1.00 98.12 85 ARG A CA 1
ATOM 638 C C . ARG A 1 85 ? 8.687 1.988 10.953 1.00 98.12 85 ARG A C 1
ATOM 640 O O . ARG A 1 85 ? 9.912 2.036 10.912 1.00 98.12 85 ARG A O 1
ATOM 647 N N . LYS A 1 86 ? 8.002 0.841 11.021 1.00 97.75 86 LYS A N 1
ATOM 648 C CA . LYS A 1 86 ? 8.633 -0.486 11.012 1.00 97.75 86 LYS A CA 1
ATOM 649 C C . LYS A 1 86 ? 9.372 -0.729 9.693 1.00 97.75 86 LYS A C 1
ATOM 651 O O . LYS A 1 86 ? 10.571 -0.981 9.741 1.00 97.75 86 LYS A O 1
ATOM 656 N N . VAL A 1 87 ? 8.711 -0.523 8.547 1.00 97.75 87 VAL A N 1
ATOM 657 C CA . VAL A 1 87 ? 9.333 -0.618 7.209 1.00 97.75 87 VAL A CA 1
ATOM 658 C C . VAL A 1 87 ? 10.568 0.275 7.128 1.00 97.75 87 VAL A C 1
ATOM 660 O O . VAL A 1 87 ? 11.654 -0.175 6.763 1.00 97.75 87 VAL A O 1
ATOM 663 N N . ARG A 1 88 ? 10.442 1.537 7.548 1.00 95.50 88 ARG A N 1
ATOM 664 C CA . ARG A 1 88 ? 11.564 2.477 7.504 1.00 95.50 88 ARG A CA 1
ATOM 665 C C . ARG A 1 88 ? 12.722 2.075 8.420 1.00 95.50 88 ARG A C 1
ATOM 667 O O . ARG A 1 88 ? 13.874 2.335 8.092 1.00 95.50 88 ARG A O 1
ATOM 674 N N . ALA A 1 89 ? 12.438 1.456 9.562 1.00 95.69 89 ALA A N 1
ATOM 675 C CA . ALA A 1 89 ? 13.465 1.043 10.508 1.00 95.69 89 ALA A CA 1
ATOM 676 C C . ALA A 1 89 ? 14.292 -0.150 10.006 1.00 95.69 89 ALA A C 1
ATOM 678 O O . ALA A 1 89 ? 15.496 -0.178 10.255 1.00 95.69 89 ALA A O 1
ATOM 679 N N . ILE A 1 90 ? 13.667 -1.117 9.320 1.00 95.44 90 ILE A N 1
ATOM 680 C CA . ILE A 1 90 ? 14.316 -2.404 9.006 1.00 95.44 90 ILE A CA 1
ATOM 681 C C . ILE A 1 90 ? 14.515 -2.690 7.511 1.00 95.44 90 ILE A C 1
ATOM 683 O O . ILE A 1 90 ? 15.194 -3.661 7.186 1.00 95.44 90 ILE A O 1
ATOM 687 N N . SER A 1 91 ? 13.969 -1.871 6.605 1.00 94.00 91 SER A N 1
ATOM 688 C CA . SER A 1 91 ? 14.123 -2.043 5.148 1.00 94.00 91 SER A CA 1
ATOM 689 C C . SER A 1 91 ? 14.866 -0.887 4.473 1.00 94.00 91 SER A C 1
ATOM 691 O O . SER A 1 91 ? 15.654 -1.134 3.566 1.00 94.00 91 SER A O 1
ATOM 693 N N . PHE A 1 92 ? 14.664 0.359 4.920 1.00 81.25 92 PHE A N 1
ATOM 694 C CA . PHE A 1 92 ? 15.067 1.576 4.191 1.00 81.25 92 PHE A CA 1
ATOM 695 C C . PHE A 1 92 ? 16.548 1.634 3.786 1.00 81.25 92 PHE A C 1
ATOM 697 O O . PHE A 1 92 ? 16.870 1.976 2.651 1.00 81.25 92 PHE A O 1
ATOM 704 N N . TYR A 1 93 ? 17.466 1.307 4.701 1.00 78.00 93 TYR A N 1
ATOM 705 C CA . TYR A 1 93 ? 18.902 1.423 4.422 1.00 78.00 93 TYR A CA 1
ATOM 706 C C . TYR A 1 93 ? 19.433 0.308 3.516 1.00 78.00 93 TYR A C 1
ATOM 708 O O . TYR A 1 93 ? 20.414 0.515 2.806 1.00 78.00 93 TYR A O 1
ATOM 716 N N . GLY A 1 94 ? 18.812 -0.872 3.553 1.00 87.06 94 GLY A N 1
ATOM 717 C CA . GLY A 1 94 ? 19.257 -2.039 2.799 1.00 87.06 94 GLY A CA 1
ATOM 718 C C . GLY A 1 94 ? 18.520 -2.270 1.480 1.00 87.06 94 GLY A C 1
ATOM 719 O O . GLY A 1 94 ? 19.087 -2.853 0.558 1.00 87.06 94 GLY A O 1
ATOM 720 N N . ILE A 1 95 ? 17.278 -1.798 1.372 1.00 94.69 95 ILE A N 1
ATOM 721 C CA . ILE A 1 95 ? 16.407 -1.952 0.208 1.00 94.69 95 ILE A CA 1
ATOM 722 C C . ILE A 1 95 ? 15.905 -0.567 -0.203 1.00 94.69 95 ILE A C 1
ATOM 724 O O . ILE A 1 95 ? 14.842 -0.129 0.217 1.00 94.69 95 ILE A O 1
ATOM 728 N N . ILE A 1 96 ? 16.642 0.111 -1.083 1.00 94.44 96 ILE A N 1
ATOM 729 C CA . ILE A 1 96 ? 16.315 1.478 -1.546 1.00 94.44 96 ILE A CA 1
ATOM 730 C C . ILE A 1 96 ? 14.904 1.564 -2.171 1.00 94.44 96 ILE A C 1
ATOM 732 O O . ILE A 1 96 ? 14.244 2.596 -2.105 1.00 94.44 96 ILE A O 1
ATOM 736 N N . GLN A 1 97 ? 14.410 0.459 -2.735 1.00 97.19 97 GLN A N 1
ATOM 737 C CA . GLN A 1 97 ? 13.076 0.346 -3.336 1.00 97.19 97 GLN A CA 1
ATOM 738 C C . GLN A 1 97 ? 11.929 0.268 -2.299 1.00 97.19 97 GLN A C 1
ATOM 740 O O . GLN A 1 97 ? 10.753 0.289 -2.677 1.00 97.19 97 GLN A O 1
ATOM 745 N N . SER A 1 98 ? 12.228 0.161 -0.996 1.00 96.88 98 SER A N 1
ATOM 746 C CA . SER A 1 98 ? 11.222 -0.108 0.039 1.00 96.88 98 SER A CA 1
ATOM 747 C C . SER A 1 98 ? 10.160 0.980 0.140 1.00 96.88 98 SER A C 1
ATOM 749 O O . SER A 1 98 ? 8.989 0.649 0.281 1.00 96.88 98 SER A O 1
ATOM 751 N N . ASP A 1 99 ? 10.539 2.256 0.030 1.00 95.88 99 ASP A N 1
ATOM 752 C CA . ASP A 1 99 ? 9.602 3.379 0.176 1.00 95.88 99 ASP A CA 1
ATOM 753 C C . ASP A 1 99 ? 8.600 3.425 -0.982 1.00 95.88 99 ASP A C 1
ATOM 755 O O . ASP A 1 99 ? 7.398 3.580 -0.770 1.00 95.88 99 ASP A O 1
ATOM 759 N N . LEU A 1 100 ? 9.084 3.208 -2.209 1.00 97.31 100 LEU A N 1
ATOM 760 C CA . LEU A 1 100 ? 8.235 3.133 -3.395 1.00 97.31 100 LEU A CA 1
ATOM 761 C C . LEU A 1 100 ? 7.277 1.942 -3.320 1.00 97.31 100 LEU A C 1
ATOM 763 O O . LEU A 1 100 ? 6.088 2.097 -3.577 1.00 97.31 100 LEU A O 1
ATOM 767 N N . THR A 1 101 ? 7.759 0.774 -2.898 1.00 98.25 101 THR A N 1
ATOM 768 C CA . THR A 1 101 ? 6.905 -0.412 -2.715 1.00 98.25 101 THR A CA 1
ATOM 769 C C . THR A 1 101 ? 5.868 -0.191 -1.626 1.00 98.25 101 THR A C 1
ATOM 771 O O . THR A 1 101 ? 4.698 -0.523 -1.797 1.00 98.25 101 THR A O 1
ATOM 774 N N . PHE A 1 102 ? 6.293 0.385 -0.501 1.00 98.38 102 PHE A N 1
ATOM 775 C CA . PHE A 1 102 ? 5.416 0.623 0.629 1.00 98.38 102 PHE A CA 1
ATOM 776 C C . PHE A 1 102 ? 4.350 1.675 0.320 1.00 98.38 102 PHE A C 1
ATOM 778 O O . PHE A 1 102 ? 3.277 1.591 0.897 1.00 98.38 102 PHE A O 1
ATOM 785 N N . SER A 1 103 ? 4.582 2.604 -0.615 1.00 98.44 103 SER A N 1
ATOM 786 C CA . SER A 1 103 ? 3.566 3.594 -1.001 1.00 98.44 103 SER A CA 1
ATOM 787 C C . SER A 1 103 ? 2.233 2.952 -1.421 1.00 98.44 103 SER A C 1
ATOM 789 O O . SER A 1 103 ? 1.189 3.302 -0.878 1.00 98.44 103 SER A O 1
ATOM 791 N N . GLY A 1 104 ? 2.260 1.941 -2.297 1.00 98.56 104 GLY A N 1
ATOM 792 C CA . GLY A 1 104 ? 1.047 1.240 -2.732 1.00 98.56 104 GLY A CA 1
ATOM 793 C C . GLY A 1 104 ? 0.416 0.394 -1.624 1.00 98.56 104 GLY A C 1
ATOM 794 O O . GLY A 1 104 ? -0.807 0.336 -1.509 1.00 98.56 104 GLY A O 1
ATOM 795 N N . VAL A 1 105 ? 1.242 -0.205 -0.760 1.00 98.75 105 VAL A N 1
ATOM 796 C CA . VAL A 1 105 ? 0.776 -0.921 0.438 1.00 98.75 105 VAL A CA 1
ATOM 797 C C . VAL A 1 105 ? 0.058 0.036 1.389 1.00 98.75 105 VAL A C 1
ATOM 799 O O . VAL A 1 105 ? -1.034 -0.268 1.846 1.00 98.75 105 VAL A O 1
ATOM 802 N N . GLU A 1 106 ? 0.644 1.193 1.683 1.00 98.75 106 GLU A N 1
ATOM 803 C CA . GLU A 1 106 ? 0.126 2.167 2.644 1.00 98.75 106 GLU A CA 1
ATOM 804 C C . GLU A 1 106 ? -1.220 2.750 2.200 1.00 98.75 106 GLU A C 1
ATOM 806 O O . GLU A 1 106 ? -2.161 2.770 2.995 1.00 98.75 106 GLU A O 1
ATOM 811 N N . ILE A 1 107 ? -1.361 3.074 0.910 1.00 98.88 107 ILE A N 1
ATOM 812 C CA . ILE A 1 107 ? -2.643 3.468 0.309 1.00 98.88 107 ILE A CA 1
ATOM 813 C C . ILE A 1 107 ? -3.690 2.359 0.494 1.00 98.88 107 ILE A C 1
ATOM 815 O O . ILE A 1 107 ? -4.808 2.637 0.932 1.00 98.88 107 ILE A O 1
ATOM 819 N N . ALA A 1 108 ? -3.321 1.099 0.240 1.00 98.88 108 ALA A N 1
ATOM 820 C CA . ALA A 1 108 ? -4.219 -0.040 0.428 1.00 98.88 108 ALA A CA 1
ATOM 821 C C . ALA A 1 108 ? -4.612 -0.260 1.899 1.00 98.88 108 ALA A C 1
ATOM 823 O O . ALA A 1 108 ? -5.725 -0.709 2.171 1.00 98.88 108 ALA A O 1
ATOM 824 N N . LEU A 1 109 ? -3.741 0.076 2.860 1.00 98.88 109 LEU A N 1
ATOM 825 C CA . LEU A 1 109 ? -4.074 0.039 4.289 1.00 98.88 109 LEU A CA 1
ATOM 826 C C . LEU A 1 109 ? -5.118 1.099 4.652 1.00 98.88 109 LEU A C 1
ATOM 828 O O . LEU A 1 109 ? -6.033 0.806 5.423 1.00 98.88 109 LEU A O 1
ATOM 832 N N . TRP A 1 110 ? -5.007 2.308 4.097 1.00 98.88 110 TRP A N 1
ATOM 833 C CA . TRP A 1 110 ? -6.018 3.349 4.288 1.00 98.88 110 TRP A CA 1
ATOM 834 C C . TRP A 1 110 ? -7.359 2.968 3.678 1.00 98.88 110 TRP A C 1
ATOM 836 O O . TRP A 1 110 ? -8.382 3.145 4.339 1.00 98.88 110 TRP A O 1
ATOM 846 N N . ASP A 1 111 ? -7.360 2.440 2.453 1.00 98.88 111 ASP A N 1
ATOM 847 C CA . ASP A 1 111 ? -8.583 1.971 1.800 1.00 98.88 111 ASP A CA 1
ATOM 848 C C . ASP A 1 111 ? -9.230 0.840 2.610 1.00 98.88 111 ASP A C 1
ATOM 850 O O . ASP A 1 111 ? -10.391 0.952 2.997 1.00 98.88 111 ASP A O 1
ATOM 854 N N . LEU A 1 112 ? -8.457 -0.177 3.012 1.00 98.81 112 LEU A N 1
ATOM 855 C CA . LEU A 1 112 ? -8.930 -1.286 3.850 1.00 98.81 112 LEU A CA 1
ATOM 856 C C . LEU A 1 112 ? -9.547 -0.794 5.168 1.00 98.81 112 LEU A C 1
ATOM 858 O O . LEU A 1 112 ? -10.615 -1.256 5.578 1.00 98.81 112 LEU A O 1
ATOM 862 N N . LEU A 1 113 ? -8.882 0.146 5.845 1.00 98.75 113 LEU A N 1
ATOM 863 C CA . LEU A 1 113 ? -9.380 0.735 7.086 1.00 98.75 113 LEU A CA 1
ATOM 864 C C . LEU A 1 113 ? -10.662 1.547 6.852 1.00 98.75 113 LEU A C 1
ATOM 866 O O . LEU A 1 113 ? -11.564 1.514 7.690 1.00 98.75 113 LEU A O 1
ATOM 870 N N . GLY A 1 114 ? -10.745 2.254 5.723 1.00 98.62 114 GLY A N 1
ATOM 871 C CA . GLY A 1 114 ? -11.929 2.984 5.279 1.00 98.62 114 GLY A CA 1
ATOM 872 C C . GLY A 1 114 ? -13.116 2.065 5.037 1.00 98.62 114 GLY A C 1
ATOM 873 O O . GLY A 1 114 ? -14.180 2.302 5.606 1.00 98.62 114 GLY A O 1
ATOM 874 N N . GLN A 1 115 ? -12.916 0.975 4.290 1.00 98.38 115 GLN A N 1
ATOM 875 C CA . GLN A 1 115 ? -13.937 -0.048 4.053 1.00 98.38 115 GLN A CA 1
ATOM 876 C C . GLN A 1 115 ? -14.441 -0.643 5.370 1.00 98.38 115 GLN A C 1
ATOM 878 O O . GLN A 1 115 ? -15.642 -0.677 5.618 1.00 98.38 115 GLN A O 1
ATOM 883 N N . ALA A 1 116 ? -13.531 -1.042 6.262 1.00 98.12 116 ALA A N 1
ATOM 884 C CA . ALA A 1 116 ? -13.901 -1.667 7.529 1.00 98.12 116 ALA A CA 1
ATOM 885 C C . ALA A 1 116 ? -14.602 -0.728 8.524 1.00 98.12 116 ALA A C 1
ATOM 887 O O . ALA A 1 116 ? -15.341 -1.192 9.392 1.00 98.12 116 ALA A O 1
ATOM 888 N N . LYS A 1 117 ? -14.342 0.583 8.446 1.00 97.94 117 LYS A N 1
ATOM 889 C CA . LYS A 1 117 ? -14.994 1.596 9.292 1.00 97.94 117 LYS A CA 1
ATOM 890 C C . LYS A 1 117 ? -16.178 2.278 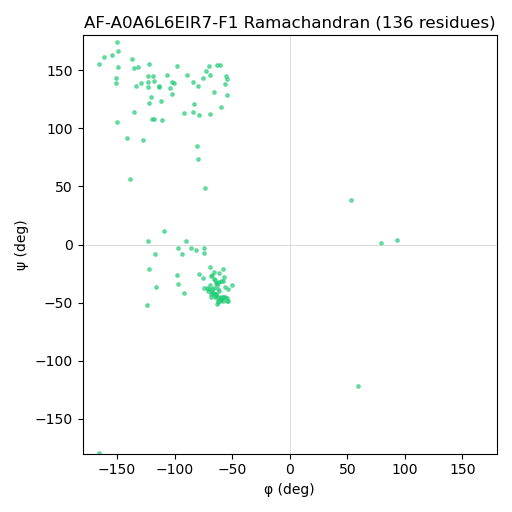8.614 1.00 97.94 117 LYS A C 1
ATOM 892 O O . LYS A 1 117 ? -16.801 3.119 9.253 1.00 97.94 117 LYS A O 1
ATOM 897 N N . GLU A 1 118 ? -16.452 1.956 7.352 1.00 98.00 118 GLU A N 1
ATOM 898 C CA . GLU A 1 118 ? -17.429 2.646 6.504 1.00 98.00 118 GLU A CA 1
ATOM 899 C C . GLU A 1 118 ? -17.187 4.169 6.448 1.00 98.00 118 GLU A C 1
ATOM 901 O O . GLU A 1 118 ? -18.113 4.982 6.456 1.00 98.00 118 GLU A O 1
ATOM 906 N N . LEU A 1 119 ? -15.912 4.572 6.407 1.00 98.06 119 LEU A N 1
ATOM 907 C CA . LEU A 1 119 ? -15.489 5.971 6.369 1.00 98.06 119 LEU A CA 1
ATOM 908 C C . LEU A 1 119 ? -14.614 6.243 5.145 1.00 98.06 119 LEU A C 1
ATOM 910 O O . LEU A 1 119 ? -13.721 5.455 4.834 1.00 98.06 119 LEU A O 1
ATOM 914 N N . PRO A 1 120 ? -14.780 7.395 4.475 1.00 98.25 120 PRO A N 1
ATOM 915 C CA . PRO A 1 120 ? -13.852 7.785 3.428 1.00 98.25 120 PRO A CA 1
ATOM 916 C C . PRO A 1 120 ? -12.483 8.134 4.031 1.00 98.25 120 PRO A C 1
ATOM 918 O O . PRO A 1 120 ? -12.395 8.743 5.102 1.00 98.25 120 PRO A O 1
ATOM 921 N N . VAL A 1 121 ? -11.407 7.829 3.299 1.00 98.50 121 VAL A N 1
ATOM 922 C CA . VAL A 1 121 ? -10.016 8.012 3.760 1.00 98.50 121 VAL A CA 1
ATOM 923 C C . VAL A 1 121 ? -9.734 9.434 4.252 1.00 98.50 121 VAL A C 1
ATOM 925 O O . VAL A 1 121 ? -9.075 9.609 5.272 1.00 98.50 121 VAL A O 1
ATOM 928 N N . TYR A 1 122 ? -10.283 10.471 3.607 1.00 98.25 122 TYR A N 1
ATOM 929 C CA . TYR A 1 122 ? -10.051 11.853 4.046 1.00 98.25 122 TYR A CA 1
ATOM 930 C C . TYR A 1 122 ? -10.526 12.113 5.487 1.00 98.25 122 TYR A C 1
ATOM 932 O O . TYR A 1 122 ? -9.908 12.915 6.185 1.00 98.25 122 TYR A O 1
ATOM 940 N N . GLN A 1 123 ? -11.582 11.436 5.956 1.00 98.38 123 GLN A N 1
ATOM 941 C CA . GLN A 1 123 ? -12.035 11.553 7.346 1.00 98.38 123 GLN A CA 1
ATOM 942 C C . GLN A 1 123 ? -11.104 10.819 8.303 1.00 98.38 123 GLN A C 1
ATOM 944 O O . GLN A 1 123 ? -10.825 11.333 9.384 1.00 98.38 123 GLN A O 1
ATOM 949 N N . LEU A 1 124 ? -10.571 9.665 7.890 1.00 98.31 124 LEU A N 1
ATOM 950 C CA . LEU A 1 124 ? -9.549 8.945 8.655 1.00 98.31 124 LEU A CA 1
ATOM 951 C C . LEU A 1 124 ? -8.256 9.763 8.795 1.00 98.31 124 LEU A C 1
ATOM 953 O O . LEU A 1 124 ? -7.611 9.711 9.837 1.00 98.31 124 LEU A O 1
ATOM 957 N N . LEU A 1 125 ? -7.925 10.575 7.785 1.00 98.06 125 LEU A N 1
ATOM 958 C CA . LEU A 1 125 ? -6.826 11.549 7.817 1.00 98.06 125 LEU A CA 1
ATOM 959 C C . LEU A 1 125 ? -7.136 12.803 8.663 1.00 98.06 125 LEU A C 1
ATOM 961 O O . LEU A 1 125 ? -6.280 13.671 8.814 1.00 98.06 125 LEU A O 1
ATOM 965 N N . GLY A 1 126 ? -8.350 12.924 9.212 1.00 97.81 126 GLY A N 1
ATOM 966 C CA . GLY A 1 126 ? -8.763 14.026 10.085 1.00 97.81 126 GLY A CA 1
ATOM 967 C C . GLY A 1 126 ? -9.440 15.206 9.380 1.00 97.81 126 GLY A C 1
ATOM 968 O O . GLY A 1 126 ? -9.786 16.194 10.036 1.00 97.81 126 GLY A O 1
ATOM 969 N N . TYR A 1 127 ? -9.681 15.137 8.067 1.00 98.19 127 TYR A N 1
ATOM 970 C CA . TYR A 1 127 ? -10.432 16.173 7.359 1.00 98.19 127 TYR A CA 1
ATOM 971 C C . TYR A 1 127 ? -11.940 16.014 7.569 1.00 98.19 127 TYR A C 1
ATOM 973 O O . TYR A 1 127 ? -12.506 14.935 7.432 1.00 98.19 127 TYR A O 1
ATOM 981 N N . LYS A 1 128 ? -12.635 17.129 7.814 1.00 97.12 128 LYS A N 1
ATOM 982 C CA . LYS A 1 128 ? -14.101 17.131 7.983 1.00 97.12 128 LYS A CA 1
ATOM 983 C C . LYS A 1 128 ? -14.864 17.053 6.659 1.00 97.12 128 LYS A C 1
ATOM 985 O O . LYS A 1 128 ? -16.014 16.627 6.634 1.00 97.12 128 LYS A O 1
ATOM 990 N N . LYS A 1 129 ? -14.251 17.506 5.563 1.00 97.62 129 LYS A N 1
ATOM 991 C CA . LYS A 1 129 ? -14.886 17.636 4.248 1.00 97.62 129 LYS A CA 1
ATOM 992 C C . LYS A 1 129 ? -13.852 17.475 3.137 1.00 97.62 129 LYS A C 1
ATOM 994 O O . LYS A 1 129 ? -12.727 17.951 3.275 1.00 97.62 129 LYS A O 1
ATOM 999 N N . SER A 1 130 ? -14.261 16.845 2.037 1.00 97.62 130 SER A N 1
ATOM 1000 C CA . SER A 1 130 ? -13.523 16.850 0.774 1.00 97.62 130 SER A CA 1
ATOM 1001 C C . SER A 1 130 ? -14.020 18.012 -0.087 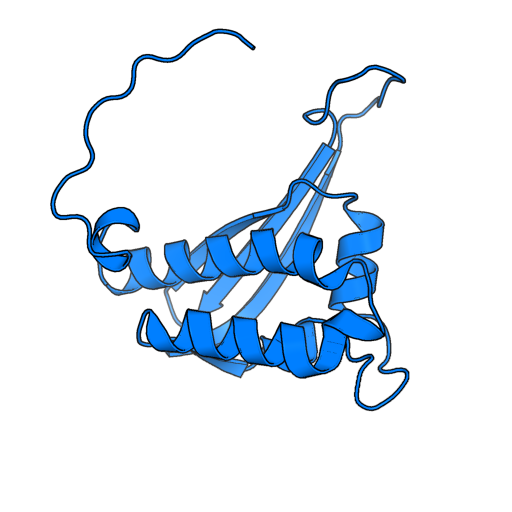1.00 97.62 130 SER A C 1
ATOM 1003 O O . SER A 1 130 ? -15.190 18.048 -0.470 1.00 97.62 130 SER A O 1
ATOM 1005 N N . GLU A 1 131 ? -13.162 19.005 -0.325 1.00 97.88 131 GLU A N 1
ATOM 1006 C CA . GLU A 1 131 ? -13.508 20.166 -1.152 1.00 97.88 131 GLU A CA 1
ATOM 1007 C C . GLU A 1 131 ? -13.293 19.863 -2.643 1.00 97.88 131 GLU A C 1
ATOM 1009 O O . GLU A 1 131 ? -12.260 19.272 -2.982 1.00 97.88 131 GLU A O 1
ATOM 1014 N N . PRO A 1 132 ? -14.186 20.321 -3.541 1.00 97.69 132 PRO A N 1
ATOM 1015 C CA . PRO A 1 132 ? -14.005 20.171 -4.982 1.00 97.69 132 PRO A CA 1
ATOM 1016 C C . PRO A 1 132 ? -12.667 20.745 -5.461 1.00 97.69 132 PRO A C 1
ATOM 1018 O O . PRO A 1 132 ? -12.216 21.789 -4.982 1.00 97.69 132 PRO A O 1
ATOM 1021 N N . LYS A 1 133 ? -12.039 20.071 -6.427 1.00 97.75 133 LYS A N 1
ATOM 1022 C CA . LYS A 1 133 ? -10.791 20.499 -7.074 1.00 97.75 133 LYS A CA 1
ATOM 1023 C C . LYS A 1 133 ? -11.054 20.722 -8.563 1.00 97.75 133 LYS A C 1
ATOM 1025 O O . LYS A 1 133 ? -11.793 19.948 -9.164 1.00 97.75 133 LYS A O 1
ATOM 1030 N N . LEU A 1 134 ? -10.465 21.767 -9.148 1.00 98.19 134 LEU A N 1
ATOM 1031 C CA . LEU A 1 134 ? -10.512 22.005 -10.594 1.00 98.19 134 LEU A CA 1
ATOM 1032 C C . LEU A 1 134 ? -9.395 21.182 -11.265 1.00 98.19 134 LEU A C 1
ATOM 1034 O O . LEU A 1 134 ? -8.227 21.459 -10.985 1.00 98.19 134 LEU A O 1
ATOM 1038 N N . PRO A 1 135 ? -9.710 20.176 -12.101 1.00 98.06 135 PRO A N 1
ATOM 1039 C CA . PRO A 1 135 ? -8.686 19.393 -12.788 1.00 98.06 135 PRO A CA 1
ATOM 1040 C C . PRO A 1 135 ? -8.012 20.204 -13.906 1.00 98.06 135 PRO A C 1
ATOM 1042 O O . PRO A 1 135 ? -8.651 21.045 -14.540 1.00 98.06 135 PRO A O 1
ATOM 1045 N N . TYR A 1 136 ? -6.735 19.918 -14.171 1.00 98.12 136 TYR A N 1
ATOM 1046 C CA . TYR A 1 136 ? -5.992 20.417 -15.333 1.00 98.12 136 TYR A CA 1
ATOM 1047 C C . TYR A 1 136 ? -5.446 19.240 -16.156 1.00 98.12 136 TYR A C 1
ATOM 1049 O O . TYR A 1 136 ? -5.263 18.147 -15.622 1.00 98.12 136 TYR A O 1
ATOM 1057 N N . ALA A 1 137 ? -5.210 19.457 -17.451 1.00 97.88 137 ALA A N 1
ATOM 1058 C CA . ALA A 1 137 ? -4.554 18.480 -18.319 1.00 97.88 137 ALA A CA 1
ATOM 1059 C C . ALA A 1 137 ? -3.031 18.601 -18.160 1.00 97.88 137 ALA A C 1
ATOM 1061 O O . ALA A 1 137 ? -2.496 19.695 -18.363 1.00 97.88 137 ALA A O 1
ATOM 1062 N N . SER A 1 138 ? -2.381 17.510 -17.744 1.00 92.38 138 SER A N 1
ATOM 1063 C CA . SER A 1 138 ? -0.925 17.434 -17.567 1.00 92.38 138 SER A CA 1
ATOM 1064 C C . SER A 1 138 ? -0.187 17.198 -18.875 1.00 92.38 138 SER A C 1
ATOM 1066 O O . SER A 1 138 ? -0.774 16.571 -19.783 1.00 92.38 138 SER A O 1
#

Radius of gyration: 16.0 Å; Cα contacts (8 Å, |Δi|>4): 251; chains: 1; bounding box: 38×35×40 Å

Mean predicted aligned error: 2.49 Å

Foldseek 3Di:
DWWADKDKDKAAAPDDDPDPDLVRIWIKIWTDDVPFIFIFTFSDDRVLLVCLQDPPAPDQQAHRLVVLGHGFDQAAPVSLVSSVVSLCRRHVVRRVCSVRSVRRVSNRSLRRNCRVVVHDSCVSVVDPDDDDDDDDDD

Sequence (138 aa):
MKIESVDLFYLRMPEVLDIGDGSQDGLVFRIRSGNHEGWGEAVASPLTSIASWIAPMSHSGCHPVIDSVLG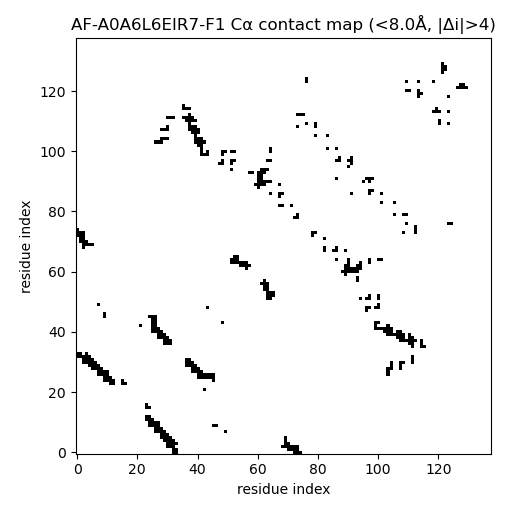ETLDSPEDIARIARKVRAISFYGIIQSDLTFSGVEIALWDLLGQAKELPVYQLLGYKKSEPKLPYAS

pLDDT: mean 97.48, std 2.68, range [78.0, 98.88]